Protein AF-A0A843SS17-F1 (afdb_monomer_lite)

Sequence (176 aa):
MAVGKIAGVTAGFIGALALGIAIGPSVQERLFYKERPAAAQPTVTLAEEAPAPTSTRTRVSPPRARPNEAVRKSSASSVSIPLSEPRLHDKLKPVLNRGARMEIAADGFRSAEEFATVAHAARNTNLPFMVLKHRVLSEGRTLANAIQEAKPDVDPKAEVVRARAAAKADLAAVGG

Radius of gyration: 32.46 Å; chains: 1; bounding box: 54×88×90 Å

Foldseek 3Di:
DDDDDDDDDDDDDDDDDDDDDDDDDDDDDPPDPDDDDDDDDDDDDDDDDDDDDDDPPPPPDDDPDDPPPPPVPDPPPPPQDDLPQVLLCVVLVVQQDPPDDSCVQCPQDPGLLRSQLLSQLCRVLVHHSVQLVCCCRVVVDDSLVSSCVVPVPDRSVVSSVVSSVVSVVSVVVRRD

Secondary structure (DSSP, 8-state):
--------------------------------S---------------------------PPP-----SS------------TT-HHHHHHHTTTS-TT--HHHHHTT-SSHHHHHHHHHHHHHHT--HHHHHIIIIIS---HHHHHHHH-TTS-HHHHHHHHHHHHHHHHHHHH-

pLDDT: mean 72.05, std 21.97, range [36.44, 97.81]

Structure (mmCIF, N/CA/C/O backbone):
data_AF-A0A843SS17-F1
#
_entry.id   AF-A0A843SS17-F1
#
loop_
_atom_site.group_PDB
_atom_site.id
_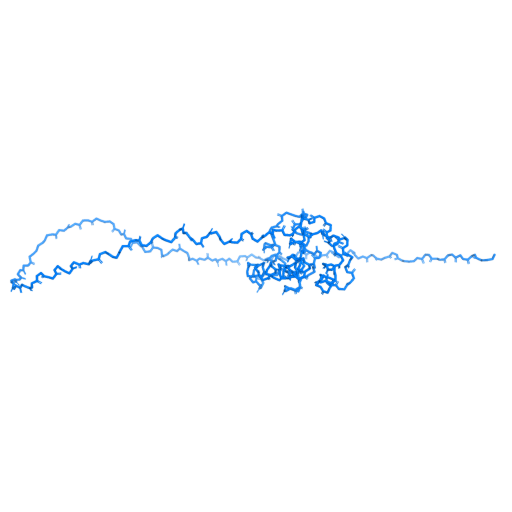atom_site.type_symbol
_atom_site.label_atom_id
_atom_site.label_alt_id
_atom_site.label_comp_id
_atom_site.label_asym_id
_atom_site.label_entity_id
_atom_site.label_seq_id
_atom_site.pdbx_PDB_ins_code
_atom_site.Cartn_x
_atom_site.Cartn_y
_atom_site.Cartn_z
_atom_site.occupancy
_atom_site.B_iso_or_equiv
_atom_site.auth_seq_id
_atom_site.auth_comp_id
_atom_site.auth_asym_id
_atom_site.auth_atom_id
_atom_site.pdbx_PDB_model_num
ATOM 1 N N . MET A 1 1 ? -19.125 -42.327 -31.674 1.00 36.44 1 MET A N 1
ATOM 2 C CA . MET A 1 1 ? -19.068 -43.024 -30.366 1.00 36.44 1 MET A CA 1
ATOM 3 C C . MET A 1 1 ? -18.360 -42.070 -29.411 1.00 36.44 1 MET A C 1
ATOM 5 O O . MET A 1 1 ? -17.335 -41.567 -29.831 1.00 36.44 1 MET A O 1
ATOM 9 N N . ALA A 1 2 ? -18.806 -41.652 -28.228 1.00 42.09 2 ALA A N 1
ATOM 10 C CA . ALA A 1 2 ? -19.923 -41.931 -27.320 1.00 42.09 2 ALA A CA 1
ATOM 11 C C . ALA A 1 2 ? -20.224 -40.586 -26.579 1.00 42.09 2 ALA A C 1
ATOM 13 O O . ALA A 1 2 ? -19.325 -39.759 -26.471 1.00 42.09 2 ALA A O 1
ATOM 14 N N . VAL A 1 3 ? -21.474 -40.179 -26.305 1.00 46.72 3 VAL A N 1
ATOM 15 C CA . VAL A 1 3 ? -22.219 -40.354 -25.023 1.00 46.72 3 VAL A CA 1
ATOM 16 C C . VAL A 1 3 ? -21.325 -40.128 -23.785 1.00 46.72 3 VAL A C 1
ATOM 18 O O . VAL A 1 3 ? -20.317 -40.802 -23.667 1.00 46.72 3 VAL A O 1
ATOM 21 N N . GLY A 1 4 ? -21.597 -39.277 -22.790 1.00 45.12 4 GLY A N 1
ATOM 22 C CA . GLY A 1 4 ? -22.750 -38.454 -22.418 1.00 45.12 4 GLY A CA 1
ATOM 23 C C . GLY A 1 4 ? -22.797 -38.270 -20.880 1.00 45.12 4 GLY A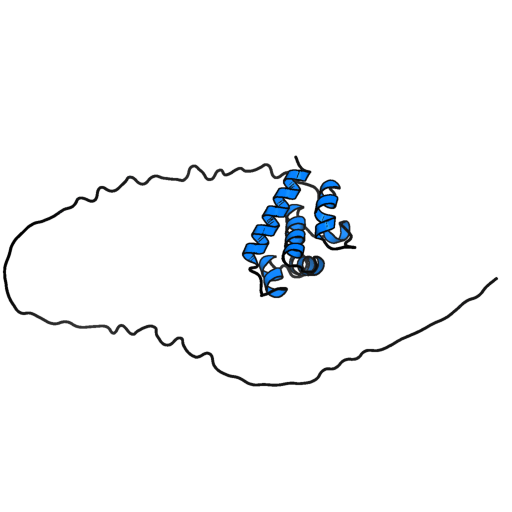 C 1
ATOM 24 O O . GLY A 1 4 ? -22.309 -39.145 -20.176 1.00 45.12 4 GLY A O 1
ATOM 25 N N . LYS A 1 5 ? -23.476 -37.198 -20.408 1.00 50.81 5 LYS A N 1
ATOM 26 C CA . LYS A 1 5 ? -24.109 -36.991 -19.066 1.00 50.81 5 LYS A CA 1
ATOM 27 C C . LYS A 1 5 ? -23.119 -36.920 -17.858 1.00 50.81 5 LYS A C 1
ATOM 29 O O . LYS A 1 5 ? -21.994 -37.359 -17.989 1.00 50.81 5 LYS A O 1
ATOM 34 N N . ILE A 1 6 ? -23.358 -36.362 -16.659 1.00 50.28 6 ILE A N 1
ATOM 35 C CA . ILE A 1 6 ? -24.504 -36.209 -15.729 1.00 50.28 6 ILE A CA 1
ATOM 36 C C . ILE A 1 6 ? -24.105 -35.063 -14.745 1.00 50.28 6 ILE A C 1
ATOM 38 O O . ILE A 1 6 ? -22.951 -35.000 -14.341 1.00 50.28 6 ILE A O 1
ATOM 42 N N . ALA A 1 7 ? -24.900 -34.002 -14.561 1.00 47.19 7 ALA A N 1
ATOM 43 C CA . ALA A 1 7 ? -25.718 -33.667 -13.373 1.00 47.19 7 ALA A CA 1
ATOM 44 C C . ALA A 1 7 ? -25.138 -33.927 -11.953 1.00 47.19 7 ALA A C 1
ATOM 46 O O . ALA A 1 7 ? -24.639 -35.004 -11.654 1.00 47.19 7 ALA A O 1
ATOM 47 N N . GLY A 1 8 ? -25.354 -32.957 -11.051 1.00 45.81 8 GLY A N 1
ATOM 48 C CA . GLY A 1 8 ? -25.224 -33.078 -9.587 1.00 45.81 8 GLY A CA 1
ATOM 49 C C . GLY A 1 8 ? -24.328 -31.982 -8.989 1.00 45.81 8 GLY A C 1
ATOM 50 O O . GLY A 1 8 ? -23.258 -31.732 -9.517 1.00 45.81 8 GLY A O 1
ATOM 51 N N . VAL A 1 9 ? -24.649 -31.250 -7.921 1.00 50.66 9 VAL A N 1
ATOM 52 C CA . VAL A 1 9 ? -25.738 -31.296 -6.938 1.00 50.66 9 VAL A CA 1
ATOM 53 C C . VAL A 1 9 ? -25.897 -29.878 -6.368 1.00 50.66 9 VAL A C 1
ATOM 55 O O . VAL A 1 9 ? -24.918 -29.222 -6.019 1.00 50.66 9 VAL A O 1
ATOM 58 N N . THR A 1 10 ? -27.139 -29.419 -6.259 1.00 52.59 10 THR A N 1
ATOM 59 C CA . THR A 1 10 ? -27.579 -28.292 -5.432 1.00 52.59 10 THR A CA 1
ATOM 60 C C . THR A 1 10 ? -27.570 -28.679 -3.950 1.00 52.59 10 THR A C 1
ATOM 62 O O . THR A 1 10 ? -28.266 -29.60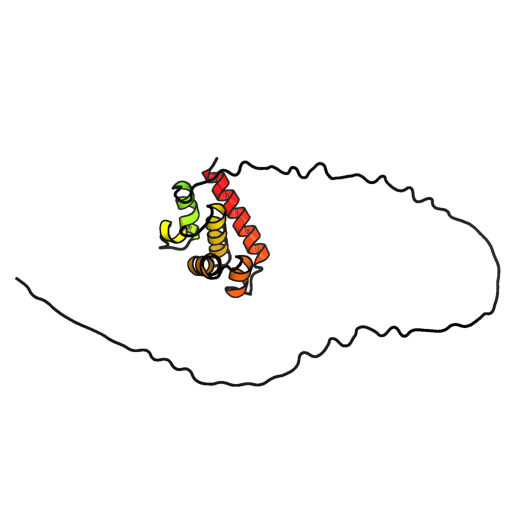6 -3.552 1.00 52.59 10 THR A O 1
ATOM 65 N N . ALA A 1 11 ? -26.841 -27.933 -3.123 1.00 52.38 11 ALA A N 1
ATOM 66 C CA . ALA A 1 11 ? -27.058 -27.792 -1.678 1.00 52.38 11 ALA A CA 1
ATOM 67 C C . ALA A 1 11 ? -26.397 -26.454 -1.286 1.00 52.38 11 ALA A C 1
ATOM 69 O O . ALA A 1 11 ? -25.208 -26.276 -1.505 1.00 52.38 11 ALA A O 1
ATOM 70 N N . GLY A 1 12 ? -27.091 -25.400 -0.862 1.00 49.09 12 GLY A N 1
ATOM 71 C CA . GLY A 1 12 ? -28.177 -25.387 0.106 1.00 49.09 12 GLY A CA 1
ATOM 72 C C . GLY A 1 12 ? -27.580 -25.131 1.488 1.00 49.09 12 GLY A C 1
ATOM 73 O O . GLY A 1 12 ? -27.427 -26.071 2.254 1.00 49.09 12 GLY A O 1
ATOM 74 N N . PHE A 1 13 ? -27.224 -23.881 1.798 1.00 48.44 13 PHE A N 1
ATOM 75 C CA . PHE A 1 13 ? -26.955 -23.457 3.175 1.00 48.44 13 PHE A CA 1
ATOM 76 C C . PHE A 1 13 ? -27.583 -22.083 3.421 1.00 48.44 13 PHE A C 1
ATOM 78 O O . PHE A 1 13 ? -26.980 -21.032 3.223 1.00 48.44 13 PHE A O 1
ATOM 85 N N . ILE A 1 14 ? -28.855 -22.127 3.817 1.00 50.25 14 ILE A N 1
ATOM 86 C CA . ILE A 1 14 ? -29.549 -21.034 4.493 1.00 50.25 14 ILE A CA 1
ATOM 87 C C . ILE A 1 14 ? -29.130 -21.134 5.960 1.00 50.25 14 ILE A C 1
ATOM 89 O O . ILE A 1 14 ? -29.538 -22.055 6.660 1.00 50.25 14 ILE A O 1
ATOM 93 N N . GLY A 1 15 ? -28.278 -20.215 6.405 1.00 42.22 15 GLY A N 1
ATOM 94 C CA . GLY A 1 15 ? -27.873 -20.083 7.801 1.00 42.22 15 GLY A CA 1
ATOM 95 C C . GLY A 1 15 ? -28.405 -18.779 8.375 1.00 42.22 15 GLY A C 1
ATOM 96 O O . GLY A 1 15 ? -27.708 -17.770 8.356 1.00 42.22 15 GLY A O 1
ATOM 97 N N . ALA A 1 16 ? -29.645 -18.799 8.860 1.00 52.72 16 ALA A N 1
ATOM 98 C CA . ALA A 1 16 ? -30.183 -17.755 9.719 1.00 52.72 16 ALA A CA 1
ATOM 99 C C . ALA A 1 16 ? -29.674 -17.989 11.149 1.00 52.72 16 ALA A C 1
ATOM 101 O O . ALA A 1 16 ? -29.982 -19.015 11.751 1.00 52.72 16 ALA A O 1
ATOM 102 N N . LEU A 1 17 ? -28.916 -17.038 11.698 1.00 49.22 17 LEU A N 1
ATOM 103 C CA . LEU A 1 17 ? -28.674 -16.944 13.136 1.00 49.22 17 LEU A CA 1
ATOM 104 C C . LEU A 1 17 ? -29.390 -15.702 13.655 1.00 49.22 17 LEU A C 1
ATOM 106 O O . LEU A 1 17 ? -29.039 -14.564 13.347 1.00 49.22 17 LEU A O 1
ATOM 110 N N . ALA A 1 18 ? -30.459 -15.987 14.387 1.00 46.47 18 ALA A N 1
ATOM 111 C CA . ALA A 1 18 ? -31.306 -15.049 15.085 1.00 46.47 18 ALA A CA 1
ATOM 112 C C . ALA A 1 18 ? -30.680 -14.611 16.422 1.00 46.47 18 ALA A C 1
ATOM 114 O O . ALA A 1 18 ? -29.992 -15.387 17.074 1.00 46.47 18 ALA A O 1
ATOM 115 N N . LEU A 1 19 ? -31.016 -13.372 16.798 1.00 52.69 19 LEU A N 1
ATOM 116 C CA . LEU A 1 19 ? -31.215 -12.818 18.146 1.00 52.69 19 LEU A CA 1
ATOM 117 C C . LEU A 1 19 ? -30.208 -13.122 19.275 1.00 52.69 19 LEU A C 1
ATOM 119 O O . LEU A 1 19 ? -30.121 -14.228 19.795 1.00 52.69 19 LEU A O 1
ATOM 123 N N . GLY A 1 20 ? -29.645 -12.040 19.820 1.00 44.38 20 GLY A N 1
ATOM 124 C CA . GLY A 1 20 ? -29.112 -11.984 21.183 1.00 44.38 20 GLY A CA 1
ATOM 125 C C . GLY A 1 20 ? -28.872 -10.540 21.627 1.00 44.38 20 GLY A C 1
ATOM 126 O O . GLY A 1 20 ? -27.869 -9.939 21.266 1.00 44.38 20 GLY A O 1
ATOM 127 N N . ILE A 1 21 ? -29.828 -9.977 22.368 1.00 59.56 21 ILE A N 1
ATOM 128 C CA . ILE A 1 21 ? -29.839 -8.626 22.954 1.00 59.56 21 ILE A CA 1
ATOM 129 C C . ILE A 1 21 ? -29.027 -8.645 24.260 1.00 59.56 21 ILE A C 1
ATOM 131 O O . ILE A 1 21 ? -29.208 -9.572 25.045 1.00 59.56 21 ILE A O 1
ATOM 135 N N . ALA A 1 22 ? -28.231 -7.610 24.556 1.00 48.50 22 ALA A N 1
ATOM 136 C CA . ALA A 1 22 ? -27.896 -7.247 25.939 1.00 48.50 22 ALA A CA 1
ATOM 137 C C . ALA A 1 22 ? -27.528 -5.757 26.068 1.00 48.50 22 ALA A C 1
ATOM 139 O O . ALA A 1 22 ? -26.846 -5.175 25.230 1.00 48.50 22 ALA A O 1
ATOM 140 N N . ILE A 1 23 ? -28.041 -5.159 27.135 1.00 46.47 23 ILE A N 1
ATOM 141 C CA . ILE A 1 23 ? -28.179 -3.736 27.439 1.00 46.47 23 ILE A CA 1
ATOM 142 C C . ILE A 1 23 ? -27.097 -3.304 28.454 1.00 46.47 23 ILE A C 1
ATOM 144 O O . ILE A 1 23 ? -27.045 -3.902 29.520 1.00 46.47 23 ILE A O 1
ATOM 148 N N . GLY A 1 24 ? -26.332 -2.237 28.144 1.00 40.28 24 GLY A N 1
ATOM 149 C CA . GLY A 1 24 ? -25.709 -1.219 29.044 1.00 40.28 24 GLY A CA 1
ATOM 150 C C . GLY A 1 24 ? -24.772 -1.642 30.205 1.00 40.28 24 GLY A C 1
ATOM 151 O O . GLY A 1 24 ? -24.523 -2.827 30.387 1.00 40.28 24 GLY A O 1
ATOM 152 N N . PRO A 1 25 ? -24.294 -0.707 31.072 1.00 50.03 25 PRO A N 1
ATOM 153 C CA . PRO A 1 25 ? -24.071 0.746 30.934 1.00 50.03 25 PRO A CA 1
ATOM 154 C C . PRO A 1 25 ? -22.625 1.194 31.345 1.00 50.03 25 PRO A C 1
ATOM 156 O O . PRO A 1 25 ? -21.775 0.381 31.687 1.00 50.03 25 PRO A O 1
ATOM 159 N N . SER A 1 26 ? -22.383 2.516 31.389 1.00 49.09 26 SER A N 1
ATOM 160 C CA . SER A 1 26 ? -21.330 3.256 32.139 1.00 49.09 26 SER A CA 1
ATOM 161 C C . SER A 1 26 ? -19.882 3.363 31.603 1.00 49.09 26 SER A C 1
ATOM 163 O O . SER A 1 26 ? -19.028 2.527 31.864 1.00 49.09 26 SER A O 1
ATOM 165 N N . VAL A 1 27 ? -19.561 4.527 31.014 1.00 43.34 27 VAL A N 1
ATOM 166 C CA . VAL A 1 27 ? -18.279 5.219 31.262 1.00 43.34 27 VAL A CA 1
ATOM 167 C C . VAL A 1 27 ? -18.610 6.614 31.781 1.00 43.34 27 VAL A C 1
ATOM 169 O O . VAL A 1 27 ? -18.944 7.535 31.037 1.00 43.34 27 VAL A O 1
ATOM 172 N N . GLN A 1 28 ? -18.587 6.705 33.104 1.00 44.22 28 GLN A N 1
ATOM 173 C CA . GLN A 1 28 ? -18.586 7.922 33.898 1.00 44.22 28 GLN A CA 1
ATOM 174 C C . GLN A 1 28 ? -17.120 8.357 34.097 1.00 44.22 28 GLN A C 1
ATOM 176 O O . GLN A 1 28 ? -16.224 7.526 34.013 1.00 44.22 28 GLN A O 1
ATOM 181 N N . GLU A 1 29 ? -16.913 9.651 34.362 1.00 43.72 29 GLU A N 1
ATOM 182 C CA . GLU A 1 29 ? -15.640 10.354 34.639 1.00 43.72 29 GLU A CA 1
ATOM 183 C C . GLU A 1 29 ? -15.006 11.169 33.498 1.00 43.72 29 GLU A C 1
ATOM 185 O O . GLU A 1 29 ? -13.907 10.916 33.014 1.00 43.72 29 GLU A O 1
ATOM 190 N N . ARG A 1 30 ? -15.651 12.299 33.184 1.00 48.91 30 ARG A N 1
ATOM 191 C CA . ARG A 1 30 ? -14.932 13.573 32.993 1.00 48.91 30 ARG A CA 1
ATOM 192 C C . ARG A 1 30 ? -15.639 14.691 33.756 1.00 48.91 30 ARG A C 1
ATOM 194 O O . ARG A 1 30 ? -16.176 15.619 33.166 1.00 48.91 30 ARG A O 1
ATOM 201 N N . LEU A 1 31 ? -15.636 14.585 35.081 1.00 47.09 31 LEU A N 1
ATOM 202 C CA . LEU A 1 31 ? -16.005 15.672 35.991 1.00 47.09 31 LEU A CA 1
ATOM 203 C C . LEU A 1 31 ? -14.893 15.896 37.017 1.00 47.09 31 LEU A C 1
ATOM 205 O O . LEU A 1 31 ? -15.135 15.803 38.203 1.00 47.09 31 LEU A O 1
ATOM 209 N N . PHE A 1 32 ? -13.674 16.193 36.559 1.00 46.44 32 PHE A N 1
ATOM 210 C CA . PHE A 1 32 ? -12.635 16.802 37.402 1.00 46.44 32 PHE A CA 1
ATOM 211 C C . PHE A 1 32 ? -11.713 17.696 36.559 1.00 46.44 32 PHE A C 1
ATOM 213 O O . PHE A 1 32 ? -10.500 17.515 36.519 1.00 46.44 32 PHE A O 1
ATOM 220 N N . TYR A 1 33 ? -12.282 18.702 35.888 1.00 42.12 33 TYR A N 1
ATOM 221 C CA . TYR A 1 33 ? -11.544 19.954 35.714 1.00 42.12 33 TYR A CA 1
ATOM 222 C C . TYR A 1 33 ? -11.885 20.839 36.906 1.00 42.12 33 TYR A C 1
ATOM 224 O O . TYR A 1 33 ? -12.915 21.500 36.959 1.00 42.12 33 TYR A O 1
ATOM 232 N N . LYS A 1 34 ? -10.997 20.719 37.889 1.00 42.75 34 LYS A N 1
ATOM 233 C CA . LYS A 1 34 ? -10.792 21.557 39.062 1.00 42.75 34 LYS A CA 1
ATOM 234 C C . LYS A 1 34 ? -11.331 22.979 38.875 1.00 42.75 34 LYS A C 1
ATOM 236 O O . LYS A 1 34 ? -10.826 23.743 38.051 1.00 42.75 34 LYS A O 1
ATOM 241 N N . GLU A 1 35 ? -12.335 23.300 39.683 1.00 40.41 35 GLU A N 1
ATOM 242 C CA . GLU A 1 35 ? -12.819 24.649 39.943 1.00 40.41 35 GLU A CA 1
ATOM 243 C C . GLU A 1 35 ? -11.652 25.601 40.233 1.00 40.41 35 GLU A C 1
ATOM 245 O O . GLU A 1 35 ? -10.752 25.309 41.026 1.00 40.41 35 GLU A O 1
ATOM 250 N N . ARG A 1 36 ? -11.699 26.782 39.620 1.00 42.59 36 ARG A N 1
ATOM 251 C CA . ARG A 1 36 ? -10.991 27.965 40.102 1.00 42.59 36 ARG A CA 1
ATOM 252 C C . ARG A 1 36 ? -12.038 29.072 40.236 1.00 42.59 36 ARG A C 1
ATOM 254 O O . ARG A 1 36 ? -12.390 29.664 39.216 1.00 42.59 36 ARG A O 1
ATOM 261 N N . PRO A 1 37 ? -12.590 29.318 41.436 1.00 44.72 37 PRO A N 1
ATOM 262 C CA . PRO A 1 37 ? -13.518 30.415 41.627 1.00 44.72 37 PRO A CA 1
ATOM 263 C C . PRO A 1 37 ? -12.770 31.749 41.635 1.00 44.72 37 PRO A C 1
ATOM 265 O O . PRO A 1 37 ? -11.597 31.854 42.001 1.00 44.72 37 PRO A O 1
ATOM 268 N N . ALA A 1 38 ? -13.489 32.753 41.157 1.00 45.41 38 ALA A N 1
ATOM 269 C CA . ALA A 1 38 ? -13.088 34.136 41.047 1.00 45.41 38 ALA A CA 1
ATOM 270 C C . ALA A 1 38 ? -13.217 34.902 42.380 1.00 45.41 38 ALA A C 1
ATOM 272 O O . ALA A 1 38 ? -14.030 34.551 43.228 1.00 45.41 38 ALA A O 1
ATOM 273 N N . ALA A 1 39 ? -12.499 36.032 42.423 1.00 44.03 39 ALA A N 1
ATOM 274 C CA . ALA A 1 39 ? -12.783 37.277 43.151 1.00 44.03 39 ALA A CA 1
ATOM 275 C C . ALA A 1 39 ? -12.310 37.483 44.617 1.00 44.03 39 ALA A C 1
ATOM 277 O O . ALA A 1 39 ? -12.562 36.684 45.508 1.00 44.03 39 ALA A O 1
ATOM 278 N N . ALA A 1 40 ? -11.756 38.698 44.799 1.00 43.22 40 ALA A N 1
ATOM 279 C CA . ALA A 1 40 ? -11.714 39.582 45.979 1.00 43.22 40 ALA A CA 1
ATOM 280 C C . ALA A 1 40 ? -10.539 39.511 46.998 1.00 43.22 40 ALA A C 1
ATOM 282 O O . ALA A 1 40 ? -10.225 38.480 47.575 1.00 43.22 40 ALA A O 1
ATOM 283 N N . GLN A 1 41 ? -9.922 40.690 47.198 1.00 50.12 41 GLN A N 1
ATOM 284 C CA . GLN A 1 41 ? -8.885 41.116 48.173 1.00 50.12 41 GLN A CA 1
ATOM 285 C C . GLN A 1 41 ? -9.521 41.378 49.570 1.00 50.12 41 GLN A C 1
ATOM 287 O O . GLN A 1 41 ? -10.748 41.521 49.575 1.00 50.12 41 GLN A O 1
ATOM 292 N N . PRO A 1 42 ? -8.798 41.491 50.729 1.00 46.34 42 PRO A N 1
ATOM 293 C CA . PRO A 1 42 ? -8.033 42.710 51.127 1.00 46.34 42 PRO A CA 1
ATOM 294 C C . PRO A 1 42 ? -6.817 42.557 52.128 1.00 46.34 42 PRO A C 1
ATOM 296 O O . PRO A 1 42 ? -6.785 41.668 52.966 1.00 46.34 42 PRO A O 1
ATOM 299 N N . THR A 1 43 ? -5.837 43.483 52.040 1.00 38.00 43 THR A N 1
ATOM 300 C CA . THR A 1 43 ? -5.291 44.400 53.102 1.00 38.00 43 THR A CA 1
ATOM 301 C C . THR A 1 43 ? -4.510 43.894 54.372 1.00 38.00 43 THR A C 1
ATOM 303 O O . THR A 1 43 ? -5.115 43.544 55.374 1.00 38.00 43 THR A O 1
ATOM 306 N N . VAL A 1 44 ? -3.157 44.051 54.314 1.00 50.41 44 VAL A N 1
ATOM 307 C CA . VAL A 1 44 ? -2.065 44.507 55.271 1.00 50.41 44 VAL A CA 1
ATOM 308 C C . VAL A 1 44 ? -1.670 43.856 56.628 1.00 50.41 44 VAL A C 1
ATOM 310 O O . VAL A 1 44 ? -2.524 43.503 57.433 1.00 50.41 44 VAL A O 1
ATOM 313 N N . THR A 1 45 ? -0.346 44.006 56.931 1.00 42.09 45 THR A N 1
ATOM 314 C CA . THR A 1 45 ? 0.361 44.252 58.247 1.00 42.09 45 THR A CA 1
ATOM 315 C C . THR A 1 45 ? 1.251 43.062 58.706 1.00 42.09 45 THR A C 1
ATOM 317 O O . THR A 1 45 ? 0.725 41.962 58.776 1.00 42.09 45 THR A O 1
ATOM 320 N N . LEU A 1 46 ? 2.564 43.111 59.043 1.00 44.22 46 LEU A N 1
ATOM 321 C CA . LEU A 1 46 ? 3.600 44.149 59.292 1.00 44.22 46 LEU A CA 1
ATOM 322 C C . LEU A 1 46 ? 5.020 43.507 59.395 1.00 44.22 46 LEU A C 1
ATOM 324 O O . LEU A 1 46 ? 5.105 42.363 59.830 1.00 44.22 46 LEU A O 1
ATOM 328 N N . ALA A 1 47 ? 6.068 44.319 59.150 1.00 51.56 47 ALA A N 1
ATOM 329 C CA . ALA A 1 47 ? 7.484 44.221 59.605 1.00 51.56 47 ALA A CA 1
ATOM 330 C C . ALA A 1 47 ? 8.379 43.109 58.986 1.00 51.56 47 ALA A C 1
ATOM 332 O O . ALA A 1 47 ? 7.909 42.007 58.751 1.00 51.56 47 ALA A O 1
ATOM 333 N N . GLU A 1 48 ? 9.679 43.254 58.686 1.00 49.00 48 GLU A N 1
ATOM 334 C CA . GLU A 1 48 ? 10.742 44.227 59.021 1.00 49.00 48 GLU A CA 1
ATOM 335 C C . GLU A 1 48 ? 11.967 43.855 58.125 1.00 49.00 48 GLU A C 1
ATOM 337 O O . GLU A 1 48 ? 12.289 42.677 58.016 1.00 49.00 48 GLU A O 1
ATOM 342 N N . GLU A 1 49 ? 12.458 44.732 57.237 1.00 43.81 49 GLU A N 1
ATOM 343 C CA . GLU A 1 49 ? 13.793 45.388 57.283 1.00 43.81 49 GLU A CA 1
ATOM 344 C C . GLU A 1 49 ? 14.939 44.682 56.487 1.00 43.81 49 GLU A C 1
ATOM 346 O O . GLU A 1 49 ? 14.964 43.472 56.314 1.00 43.81 49 GLU A O 1
ATOM 351 N N . ALA A 1 50 ? 15.811 45.489 55.862 1.00 50.66 50 ALA A N 1
ATOM 352 C CA . ALA A 1 50 ? 16.695 45.236 54.694 1.00 50.66 50 ALA A CA 1
ATOM 353 C C . ALA A 1 50 ? 18.066 44.557 55.040 1.00 50.66 50 ALA A C 1
ATOM 355 O O . ALA A 1 50 ? 18.240 44.242 56.213 1.00 50.66 50 ALA A O 1
ATOM 356 N N . PRO A 1 51 ? 19.098 44.377 54.146 1.00 56.78 51 PRO A N 1
ATOM 357 C CA . PRO A 1 51 ? 19.269 44.746 52.719 1.00 56.78 51 PRO A CA 1
ATOM 358 C C . PRO A 1 51 ? 19.980 43.711 51.771 1.00 56.78 51 PRO A C 1
ATOM 360 O O . PRO A 1 51 ? 20.572 42.731 52.203 1.00 56.78 51 PRO A O 1
ATOM 363 N N . ALA A 1 52 ? 20.027 44.055 50.465 1.00 52.03 52 ALA A N 1
ATOM 364 C CA . ALA A 1 52 ? 21.035 43.695 49.430 1.00 52.03 52 ALA A CA 1
ATOM 365 C C . ALA A 1 52 ? 21.035 42.289 48.757 1.00 52.03 52 ALA A C 1
ATOM 367 O O . ALA A 1 52 ? 20.610 41.307 49.352 1.00 52.03 52 ALA A O 1
ATOM 368 N N . PRO A 1 53 ? 21.638 42.120 47.553 1.00 51.31 53 PRO A N 1
ATOM 369 C CA . PRO A 1 53 ? 21.785 43.029 46.415 1.00 51.31 53 PRO A CA 1
ATOM 370 C C . PRO A 1 53 ? 21.179 42.470 45.108 1.00 51.31 53 PRO A C 1
ATOM 372 O O . PRO A 1 53 ? 21.091 41.270 44.849 1.00 51.31 53 PRO A O 1
ATOM 375 N N . THR A 1 54 ? 20.845 43.404 44.228 1.00 46.59 54 THR A N 1
ATOM 376 C CA . THR A 1 54 ? 20.521 43.238 42.814 1.00 46.59 54 THR A CA 1
ATOM 377 C C . THR A 1 54 ? 21.515 42.318 42.093 1.00 46.59 54 THR A C 1
ATOM 379 O O . THR A 1 54 ? 22.658 42.695 41.852 1.00 46.59 54 THR A O 1
ATOM 382 N N . SER A 1 55 ? 21.074 41.133 41.668 1.00 50.28 55 SER A N 1
ATOM 383 C CA . SER A 1 55 ? 21.726 40.392 40.583 1.00 50.28 55 SER A CA 1
ATOM 384 C C . SER A 1 55 ? 20.886 40.525 39.324 1.00 50.28 55 SER A C 1
ATOM 386 O O . SER A 1 55 ? 20.116 39.640 38.953 1.00 50.28 55 SER A O 1
ATOM 388 N N . THR A 1 56 ? 21.063 41.655 38.640 1.00 46.09 56 THR A N 1
ATOM 389 C CA . THR A 1 56 ? 20.716 41.798 37.226 1.00 46.09 56 THR A CA 1
ATOM 390 C C . THR A 1 56 ? 21.655 40.893 36.435 1.00 46.09 56 THR A C 1
ATOM 392 O O . THR A 1 56 ? 22.667 41.330 35.892 1.00 46.09 56 THR A O 1
ATOM 395 N N . ARG A 1 57 ? 21.358 39.591 36.386 1.00 48.66 57 ARG A N 1
ATOM 396 C CA . ARG A 1 57 ? 22.010 38.698 35.432 1.00 48.66 57 ARG A CA 1
ATOM 397 C C . ARG A 1 57 ? 21.368 38.954 34.079 1.00 48.66 57 ARG A C 1
ATOM 399 O O . ARG A 1 57 ? 20.379 38.324 33.715 1.00 48.66 57 ARG A O 1
ATOM 406 N N . THR A 1 58 ? 21.948 39.908 33.357 1.00 46.50 58 THR A N 1
ATOM 407 C CA . THR A 1 58 ? 21.782 40.115 31.920 1.00 46.50 58 THR A CA 1
ATOM 408 C C . THR A 1 58 ? 21.903 38.763 31.219 1.00 46.50 58 THR A C 1
ATOM 410 O O . THR A 1 58 ? 22.999 38.244 31.002 1.00 46.50 58 THR A O 1
ATOM 413 N N . ARG A 1 59 ? 20.760 38.140 30.912 1.00 49.00 59 ARG A N 1
ATOM 414 C CA . ARG A 1 59 ? 20.704 36.945 30.076 1.00 49.00 59 ARG A CA 1
ATOM 415 C C . ARG A 1 59 ? 20.911 37.417 28.647 1.00 49.00 59 ARG A C 1
ATOM 417 O O . ARG A 1 59 ? 19.979 37.864 27.991 1.00 49.00 59 ARG A O 1
ATOM 424 N N . VAL A 1 60 ? 22.163 37.347 28.213 1.00 48.75 60 VAL A N 1
ATOM 425 C CA . VAL A 1 60 ? 22.565 37.498 26.817 1.00 48.75 60 VAL A CA 1
ATOM 426 C C . VAL A 1 60 ? 21.697 36.565 25.972 1.00 48.75 60 VAL A C 1
ATOM 428 O O . VAL A 1 60 ? 21.743 35.343 26.120 1.00 48.75 60 VAL A O 1
ATOM 431 N N . SER A 1 61 ? 20.861 37.161 25.127 1.00 50.38 61 SER A N 1
ATOM 432 C CA . SER A 1 61 ? 20.100 36.483 24.085 1.00 50.38 61 SER A CA 1
ATOM 433 C C . SER A 1 61 ? 21.073 35.820 23.106 1.00 50.38 61 SER A C 1
ATOM 435 O O . SER A 1 61 ? 21.868 36.537 22.495 1.00 50.38 61 SER A O 1
ATOM 437 N N . PRO A 1 62 ? 21.045 34.492 22.899 1.00 62.31 62 PRO A N 1
ATOM 438 C CA . PRO A 1 62 ? 21.759 33.913 21.774 1.00 62.31 62 PRO A CA 1
ATOM 439 C C . PRO A 1 62 ? 21.057 34.320 20.464 1.00 62.31 62 PRO A C 1
ATOM 441 O O . PRO A 1 62 ? 19.821 34.327 20.401 1.00 62.31 62 PRO A O 1
ATOM 444 N N . PRO A 1 63 ? 21.817 34.679 19.414 1.00 52.38 63 PRO A N 1
ATOM 445 C CA . PRO A 1 63 ? 21.254 35.074 18.135 1.00 52.38 63 PRO A CA 1
ATOM 446 C C . PRO A 1 63 ? 20.451 33.922 17.528 1.00 52.38 63 PRO A C 1
ATOM 448 O O . PRO A 1 63 ? 20.881 32.770 17.488 1.00 52.38 63 PRO A O 1
ATOM 451 N N . ARG A 1 64 ? 19.260 34.278 17.045 1.00 53.78 64 ARG A N 1
ATOM 452 C CA . ARG A 1 64 ? 18.324 33.443 16.296 1.00 53.78 64 ARG A CA 1
ATOM 453 C C . ARG A 1 64 ? 19.008 32.903 15.039 1.00 53.78 64 ARG A C 1
ATOM 455 O O . ARG A 1 64 ? 18.941 33.519 13.977 1.00 53.78 64 ARG A O 1
ATOM 462 N N . ALA A 1 65 ? 19.655 31.749 15.168 1.00 51.94 65 ALA A N 1
ATOM 463 C CA . ALA A 1 65 ? 20.060 30.937 14.036 1.00 51.94 65 ALA A CA 1
ATOM 464 C C . ALA A 1 65 ? 18.795 30.604 13.239 1.00 51.94 65 ALA A C 1
ATOM 466 O O . ALA A 1 65 ? 17.851 30.020 13.770 1.00 51.94 65 ALA A O 1
ATOM 467 N N . ARG A 1 66 ? 18.743 31.052 11.985 1.00 58.41 66 ARG A N 1
ATOM 468 C CA . ARG A 1 66 ? 17.734 30.634 11.014 1.00 58.41 66 ARG A CA 1
ATOM 469 C C . ARG A 1 66 ? 18.194 29.288 10.452 1.00 58.41 66 ARG A C 1
ATOM 471 O O . ARG A 1 66 ? 19.219 29.275 9.780 1.00 58.41 66 ARG A O 1
ATOM 478 N N . PRO A 1 67 ? 17.465 28.180 10.627 1.00 48.59 67 PRO A N 1
ATOM 479 C CA . PRO A 1 67 ? 17.661 27.007 9.805 1.00 48.59 67 PRO A CA 1
ATOM 480 C C . PRO A 1 67 ? 16.492 26.963 8.826 1.00 48.59 67 PRO A C 1
ATOM 482 O O . PRO A 1 67 ? 15.509 26.269 9.056 1.00 48.59 67 PRO A O 1
ATOM 485 N N . ASN A 1 68 ? 16.552 27.758 7.758 1.00 53.44 68 ASN A N 1
ATOM 486 C CA . ASN A 1 68 ? 15.627 27.569 6.638 1.00 53.44 68 ASN A CA 1
ATOM 487 C C . ASN A 1 68 ? 16.361 27.490 5.300 1.00 53.44 68 ASN A C 1
ATOM 489 O O . ASN A 1 68 ? 15.901 28.006 4.289 1.00 53.44 68 ASN A O 1
ATOM 493 N N . GLU A 1 69 ? 17.516 26.827 5.318 1.00 51.06 69 GLU A N 1
ATOM 494 C CA . GLU A 1 69 ? 18.336 26.582 4.130 1.00 51.06 69 GLU A CA 1
ATOM 495 C C . GLU A 1 69 ? 18.875 25.144 4.110 1.00 51.06 69 GLU A C 1
ATOM 497 O O . GLU A 1 69 ? 20.006 24.877 3.733 1.00 51.06 69 GLU A O 1
ATOM 502 N N . ALA A 1 70 ? 18.063 24.185 4.569 1.00 50.91 70 ALA A N 1
ATOM 503 C CA . ALA A 1 70 ? 18.406 22.758 4.515 1.00 50.91 70 ALA A CA 1
ATOM 504 C C . ALA A 1 70 ? 17.190 21.839 4.292 1.00 50.91 70 ALA A C 1
ATOM 506 O O . ALA A 1 70 ? 17.219 20.656 4.629 1.00 50.91 70 ALA A O 1
ATOM 507 N N . VAL A 1 71 ? 16.111 22.356 3.696 1.00 51.03 71 VAL A N 1
ATOM 508 C CA . VAL A 1 71 ? 15.006 21.522 3.187 1.00 51.03 71 VAL A CA 1
ATOM 509 C C . VAL A 1 71 ? 14.787 21.790 1.700 1.00 51.03 71 VAL A C 1
ATOM 511 O O . VAL A 1 71 ? 13.677 21.934 1.214 1.00 51.03 71 VAL A O 1
ATOM 514 N N . ARG A 1 72 ? 15.879 21.798 0.935 1.00 50.78 72 ARG A N 1
ATOM 515 C CA . ARG A 1 72 ? 15.850 21.245 -0.423 1.00 50.78 72 ARG A CA 1
ATOM 516 C C . ARG A 1 72 ? 16.366 19.813 -0.333 1.00 50.78 72 ARG A C 1
ATOM 518 O O . ARG A 1 72 ? 17.375 19.459 -0.931 1.00 50.78 72 ARG A O 1
ATOM 525 N N . LYS A 1 73 ? 15.727 18.996 0.516 1.00 51.09 73 LYS A N 1
ATOM 526 C CA . LYS A 1 73 ? 15.973 17.554 0.526 1.00 51.09 73 LYS A CA 1
ATOM 527 C C . LYS A 1 73 ? 15.491 17.031 -0.814 1.00 51.09 73 LYS A C 1
ATOM 529 O O . LYS A 1 73 ? 14.294 16.874 -1.001 1.00 51.09 73 LYS A O 1
ATOM 534 N N . SER A 1 74 ? 16.458 16.842 -1.707 1.00 50.59 74 SER A N 1
ATOM 535 C CA . SER A 1 74 ? 16.460 15.861 -2.780 1.00 50.59 74 SER A CA 1
ATOM 536 C C . SER A 1 74 ? 15.079 15.651 -3.397 1.00 50.59 74 SER A C 1
ATOM 538 O O . SER A 1 74 ? 14.338 14.744 -3.018 1.00 50.59 74 SER A O 1
ATOM 540 N N . SER A 1 75 ? 14.759 16.467 -4.399 1.00 49.47 75 SER A N 1
ATOM 541 C CA . SER A 1 75 ? 13.916 16.000 -5.496 1.00 49.47 75 SER A CA 1
ATOM 542 C C . SER A 1 75 ? 14.687 14.871 -6.184 1.00 49.47 75 SER A C 1
ATOM 544 O O . SER A 1 75 ? 15.315 15.077 -7.219 1.00 49.47 75 SER A O 1
ATOM 546 N N . ALA A 1 76 ? 14.748 13.703 -5.539 1.00 55.34 76 ALA A N 1
ATOM 547 C CA . ALA A 1 76 ? 15.165 12.472 -6.171 1.00 55.34 76 ALA A CA 1
ATOM 548 C C . ALA A 1 76 ? 14.254 12.338 -7.383 1.00 55.34 76 ALA A C 1
ATOM 550 O O . ALA A 1 76 ? 13.031 12.306 -7.227 1.00 55.34 76 ALA A O 1
ATOM 551 N N . SER A 1 77 ? 14.862 12.392 -8.567 1.00 50.56 77 SER A N 1
ATOM 552 C CA . SER A 1 77 ? 14.191 12.220 -9.846 1.00 50.56 77 SER A CA 1
ATOM 553 C C . SER A 1 77 ? 13.217 11.061 -9.692 1.00 50.56 77 SER A C 1
ATOM 555 O O . SER A 1 77 ? 13.635 9.938 -9.407 1.00 50.56 77 SER A O 1
ATOM 557 N N . SER A 1 78 ? 11.918 11.350 -9.730 1.00 56.34 78 SER A N 1
ATOM 558 C CA . SER A 1 78 ? 10.892 10.329 -9.593 1.00 56.34 78 SER A CA 1
ATOM 559 C C . SER A 1 78 ? 10.950 9.492 -10.861 1.00 56.34 78 SER A C 1
ATOM 561 O O . SER A 1 78 ? 10.300 9.825 -11.853 1.00 56.34 78 SER A O 1
ATOM 563 N N . VAL A 1 79 ? 11.798 8.463 -10.862 1.00 66.31 79 VAL A N 1
ATOM 564 C CA . VAL A 1 79 ? 11.858 7.479 -11.939 1.00 66.31 79 VAL A CA 1
ATOM 565 C C . VAL A 1 79 ? 10.456 6.891 -12.033 1.00 66.31 79 VAL A C 1
ATOM 567 O O . VAL A 1 79 ? 9.978 6.234 -11.107 1.00 66.31 79 VAL A O 1
ATOM 570 N N . SER A 1 80 ? 9.751 7.224 -13.113 1.00 76.56 80 SER A N 1
ATOM 571 C CA . SER A 1 80 ? 8.403 6.729 -13.354 1.00 76.56 80 SER A CA 1
ATOM 572 C C . SER A 1 80 ? 8.531 5.303 -13.873 1.00 76.56 80 SER A C 1
ATOM 574 O O . SER A 1 80 ? 8.748 5.076 -15.060 1.00 76.56 80 SER A O 1
ATOM 576 N N . ILE A 1 81 ? 8.500 4.343 -12.950 1.00 84.81 81 ILE A N 1
ATOM 577 C CA . ILE A 1 81 ? 8.557 2.918 -13.277 1.00 84.81 81 ILE A CA 1
ATOM 578 C C . ILE A 1 81 ? 7.152 2.486 -13.711 1.00 84.81 81 ILE A C 1
ATOM 580 O O . ILE A 1 81 ? 6.202 2.667 -12.937 1.00 84.81 81 ILE A O 1
ATOM 584 N N . PRO A 1 82 ? 6.987 1.927 -14.924 1.00 86.06 82 PRO A N 1
ATOM 585 C CA . PRO A 1 82 ? 5.689 1.454 -15.377 1.00 86.06 82 PRO A CA 1
ATOM 586 C C . PRO A 1 82 ? 5.236 0.251 -14.541 1.00 86.06 82 PRO A C 1
ATOM 588 O O . PRO A 1 82 ? 6.033 -0.605 -14.164 1.00 86.06 82 PRO A O 1
ATOM 591 N N . LEU A 1 83 ? 3.928 0.141 -14.292 1.00 85.75 83 LEU A N 1
ATOM 592 C CA . LEU A 1 83 ? 3.349 -0.999 -13.564 1.00 85.75 83 LEU A CA 1
ATOM 593 C C . LEU A 1 83 ? 3.549 -2.339 -14.285 1.00 85.75 83 LEU A C 1
ATOM 595 O O . LEU A 1 83 ? 3.447 -3.383 -13.652 1.00 85.75 83 LEU A O 1
ATOM 599 N N . SER A 1 84 ? 3.833 -2.315 -15.587 1.00 83.75 84 SER A N 1
ATOM 600 C CA . SER A 1 84 ? 4.116 -3.494 -16.413 1.00 83.75 84 SER A CA 1
ATOM 601 C C . SER A 1 84 ? 5.589 -3.923 -16.395 1.00 83.75 84 SER A C 1
ATOM 603 O O . SER A 1 84 ? 5.934 -4.864 -17.102 1.00 83.75 84 SER A O 1
ATOM 605 N N . GLU A 1 85 ? 6.458 -3.248 -15.634 1.00 87.06 85 GLU A N 1
ATOM 606 C CA . GLU A 1 85 ? 7.890 -3.559 -15.579 1.00 87.06 85 GLU A CA 1
ATOM 607 C C . GLU A 1 85 ? 8.135 -4.983 -15.030 1.00 87.06 85 GLU A C 1
ATOM 609 O O . GLU A 1 85 ? 7.816 -5.250 -13.866 1.00 87.06 85 GLU A O 1
ATOM 614 N N . PRO A 1 86 ? 8.746 -5.906 -15.801 1.00 85.81 86 PRO A N 1
ATOM 615 C CA . PRO A 1 86 ? 8.936 -7.293 -15.365 1.00 85.81 86 PRO A CA 1
ATOM 616 C C . PRO A 1 86 ? 9.767 -7.418 -14.083 1.00 85.81 86 PRO A C 1
ATOM 618 O O . PRO A 1 86 ? 9.452 -8.214 -13.200 1.00 85.81 86 PRO A O 1
ATOM 621 N N . ARG A 1 87 ? 10.794 -6.574 -13.924 1.00 86.06 87 ARG A N 1
ATOM 622 C CA . ARG A 1 87 ? 11.640 -6.572 -12.719 1.00 86.06 87 ARG A CA 1
ATOM 623 C C . ARG A 1 87 ? 10.864 -6.173 -11.464 1.00 86.06 87 ARG A C 1
ATOM 625 O O . ARG A 1 87 ? 11.131 -6.691 -10.380 1.00 86.06 87 ARG A O 1
ATOM 632 N N . LEU A 1 88 ? 9.888 -5.275 -11.604 1.00 86.50 88 LEU A N 1
ATOM 633 C CA . LEU A 1 88 ? 8.980 -4.915 -10.516 1.00 86.50 88 LEU A CA 1
ATOM 634 C C . LEU A 1 88 ? 8.086 -6.103 -10.148 1.00 86.50 88 LEU A C 1
ATOM 636 O O . LEU A 1 88 ? 7.861 -6.373 -8.966 1.00 86.50 88 LEU A O 1
ATOM 640 N N . HIS A 1 89 ? 7.605 -6.838 -11.152 1.00 87.62 89 HIS A N 1
ATOM 641 C CA . HIS A 1 89 ? 6.766 -8.014 -10.936 1.00 87.62 89 HIS A CA 1
ATOM 642 C C . HIS A 1 89 ? 7.512 -9.083 -10.145 1.00 87.62 89 HIS A C 1
ATOM 644 O O . HIS A 1 89 ? 6.959 -9.608 -9.181 1.00 87.62 89 HIS A O 1
ATOM 650 N N . ASP A 1 90 ? 8.773 -9.349 -10.480 1.00 87.50 90 ASP A N 1
ATOM 651 C CA . ASP A 1 90 ? 9.600 -10.328 -9.768 1.00 87.50 90 ASP A CA 1
ATOM 652 C C . ASP A 1 90 ? 9.785 -9.980 -8.284 1.00 87.50 90 ASP A C 1
ATOM 654 O O . ASP A 1 90 ? 9.771 -10.869 -7.429 1.00 87.50 90 ASP A O 1
ATOM 658 N N . LYS A 1 91 ? 9.891 -8.686 -7.955 1.00 86.81 91 LYS A N 1
ATOM 659 C CA . LYS A 1 91 ? 9.994 -8.207 -6.567 1.00 86.81 91 LYS A CA 1
ATOM 660 C C . LYS A 1 91 ? 8.682 -8.325 -5.798 1.00 86.81 91 LYS A C 1
ATOM 662 O O . LYS A 1 91 ? 8.691 -8.717 -4.633 1.00 86.81 91 LYS A O 1
ATOM 667 N N . LEU A 1 92 ? 7.553 -8.019 -6.438 1.00 87.94 92 LEU A N 1
ATOM 668 C CA . LEU A 1 92 ? 6.248 -7.958 -5.769 1.00 87.94 92 LEU A CA 1
ATOM 669 C C . LEU A 1 92 ? 5.498 -9.293 -5.751 1.00 87.94 92 LEU A C 1
ATOM 671 O O . LEU A 1 92 ? 4.679 -9.532 -4.866 1.00 87.94 92 LEU A O 1
ATOM 675 N N . LYS A 1 93 ? 5.796 -10.214 -6.667 1.00 87.00 93 LYS A N 1
ATOM 676 C CA . LYS A 1 93 ? 5.176 -11.546 -6.726 1.00 87.00 93 LYS A CA 1
ATOM 677 C C . LYS A 1 93 ? 5.283 -12.348 -5.418 1.00 87.00 93 LYS A C 1
ATOM 679 O O . LYS A 1 93 ? 4.269 -12.922 -5.022 1.00 87.00 93 LYS A O 1
ATOM 684 N N . PRO A 1 94 ? 6.423 -12.382 -4.693 1.00 84.81 94 PRO A N 1
ATOM 685 C CA . PRO A 1 94 ? 6.478 -13.030 -3.379 1.00 84.81 94 PRO A CA 1
ATOM 686 C C . PRO A 1 94 ? 5.709 -12.272 -2.285 1.00 84.81 94 PRO A C 1
ATOM 688 O O . PRO A 1 94 ? 5.423 -12.848 -1.237 1.00 84.81 94 PRO A O 1
ATOM 691 N N . VAL A 1 95 ? 5.376 -10.997 -2.505 1.00 81.50 95 VAL A N 1
ATOM 692 C CA . VAL A 1 95 ? 4.708 -10.131 -1.524 1.00 81.50 95 VAL A CA 1
ATOM 693 C C . VAL A 1 95 ? 3.179 -10.280 -1.568 1.00 81.50 95 VAL A C 1
ATOM 695 O O . VAL A 1 95 ? 2.525 -10.181 -0.536 1.00 81.50 95 VAL A O 1
ATOM 698 N N . LEU A 1 96 ? 2.603 -10.577 -2.736 1.00 80.44 96 LEU A N 1
ATOM 699 C CA . LEU A 1 96 ? 1.152 -10.546 -2.994 1.00 80.44 96 LEU A CA 1
ATOM 700 C C . LEU A 1 96 ? 0.363 -11.815 -2.594 1.00 80.44 96 LEU A C 1
ATOM 702 O O . LEU A 1 96 ? -0.839 -11.879 -2.846 1.00 80.44 96 LEU A O 1
ATOM 706 N N . ASN A 1 97 ? 0.997 -12.789 -1.931 1.00 70.81 97 ASN A N 1
ATOM 707 C CA . ASN A 1 97 ? 0.501 -14.156 -1.671 1.00 70.81 97 ASN A CA 1
ATOM 708 C C . ASN A 1 97 ? 0.449 -15.061 -2.925 1.00 70.81 97 ASN A C 1
ATOM 710 O O . ASN A 1 97 ? 0.349 -14.601 -4.064 1.00 70.81 97 ASN A O 1
ATOM 714 N N . ARG A 1 98 ? 0.541 -16.391 -2.731 1.00 63.03 98 ARG A N 1
ATOM 715 C CA . ARG A 1 98 ? 0.583 -17.365 -3.843 1.00 63.03 98 ARG A CA 1
ATOM 716 C C . ARG A 1 98 ? -0.706 -17.315 -4.672 1.00 63.03 98 ARG A C 1
ATOM 718 O O . ARG A 1 98 ? -1.796 -17.423 -4.125 1.00 63.03 98 ARG A O 1
ATOM 725 N N . GLY A 1 99 ? -0.563 -17.231 -5.996 1.00 66.44 99 GLY A N 1
ATOM 726 C CA . GLY A 1 99 ? -1.675 -17.310 -6.953 1.00 66.44 99 GLY A CA 1
ATOM 727 C C . GLY A 1 99 ? -2.255 -15.965 -7.403 1.00 66.44 99 GLY A C 1
ATOM 728 O O . GLY A 1 99 ? -3.105 -15.955 -8.292 1.00 66.44 99 GLY A O 1
ATOM 729 N N . ALA A 1 100 ? -1.787 -14.837 -6.859 1.00 76.62 100 ALA A N 1
ATOM 730 C CA . ALA A 1 100 ? -2.170 -13.519 -7.357 1.00 76.62 100 ALA A CA 1
ATOM 731 C C . ALA A 1 100 ? -1.657 -13.304 -8.795 1.00 76.62 100 ALA A C 1
ATOM 733 O O . ALA A 1 100 ? -0.475 -13.511 -9.083 1.00 76.62 100 ALA A O 1
ATOM 734 N N . ARG A 1 101 ? -2.549 -12.880 -9.699 1.00 84.19 101 ARG A N 1
ATOM 735 C CA . ARG A 1 101 ? -2.179 -12.428 -11.049 1.00 84.19 101 ARG A CA 1
ATOM 736 C C . ARG A 1 101 ? -1.726 -10.980 -10.977 1.00 84.19 101 ARG A C 1
ATOM 738 O O . ARG A 1 101 ? -2.464 -10.148 -10.454 1.00 84.19 101 ARG A O 1
ATOM 745 N N . MET A 1 102 ? -0.533 -10.690 -11.482 1.00 86.19 102 MET A N 1
ATOM 746 C CA . MET A 1 102 ? 0.100 -9.384 -11.310 1.00 86.19 102 MET A CA 1
ATOM 747 C C . MET A 1 102 ? -0.673 -8.273 -12.022 1.00 86.19 102 MET A C 1
ATOM 749 O O . MET A 1 102 ? -0.837 -7.192 -11.474 1.00 86.19 102 MET A O 1
ATOM 753 N N . GLU A 1 103 ? -1.223 -8.569 -13.196 1.00 86.56 103 GLU A N 1
ATOM 754 C CA . GLU A 1 103 ? -2.019 -7.642 -14.000 1.00 86.56 103 GLU A CA 1
ATOM 755 C C . GLU A 1 103 ? -3.278 -7.222 -13.239 1.00 86.56 103 GLU A C 1
ATOM 757 O O . GLU A 1 103 ? -3.569 -6.039 -13.096 1.00 86.56 103 GLU A O 1
ATOM 762 N N . ILE A 1 104 ? -3.982 -8.199 -12.660 1.00 87.88 104 ILE A N 1
ATOM 763 C CA . ILE A 1 104 ? -5.170 -7.953 -11.838 1.00 87.88 104 ILE A CA 1
ATOM 764 C C . ILE A 1 104 ? -4.787 -7.273 -10.526 1.00 87.88 104 ILE A C 1
ATOM 766 O O . ILE A 1 104 ? -5.551 -6.465 -10.011 1.00 87.88 104 ILE A O 1
ATOM 770 N N . ALA A 1 105 ? -3.625 -7.583 -9.957 1.00 89.19 105 ALA A N 1
ATOM 771 C CA . ALA A 1 105 ? -3.174 -6.974 -8.716 1.00 89.19 105 ALA A CA 1
ATOM 772 C C . ALA A 1 105 ? -2.832 -5.488 -8.908 1.00 89.19 105 ALA A C 1
ATOM 774 O O . ALA A 1 105 ? -3.269 -4.676 -8.098 1.00 89.19 105 ALA A O 1
ATOM 775 N N . ALA A 1 106 ? -2.120 -5.142 -9.982 1.00 91.19 106 ALA A N 1
ATOM 776 C CA . ALA A 1 106 ? -1.691 -3.782 -10.305 1.00 91.19 106 ALA A CA 1
ATOM 777 C C . ALA A 1 106 ? -2.816 -2.898 -10.872 1.00 91.19 106 ALA A C 1
ATOM 779 O O . ALA A 1 106 ? -2.710 -1.673 -10.832 1.00 91.19 106 ALA A O 1
ATOM 780 N N . ASP A 1 107 ? -3.894 -3.499 -11.378 1.00 91.69 107 ASP A N 1
ATOM 781 C CA . ASP A 1 107 ? -5.012 -2.763 -11.964 1.00 91.69 107 ASP A CA 1
ATOM 782 C C . ASP A 1 107 ? -5.646 -1.754 -10.988 1.00 91.69 107 ASP A C 1
ATOM 784 O O . ASP A 1 107 ? -5.891 -2.065 -9.818 1.00 91.69 107 ASP A O 1
ATOM 788 N N . GLY A 1 108 ? -5.928 -0.550 -11.485 1.00 91.62 108 GLY A N 1
ATOM 789 C CA . GLY A 1 108 ? -6.519 0.556 -10.728 1.00 91.62 108 GLY A CA 1
ATOM 790 C C . GLY A 1 108 ? -5.549 1.369 -9.858 1.00 91.62 108 GLY A C 1
ATOM 791 O O . GLY A 1 108 ? -5.944 2.422 -9.358 1.00 91.62 108 GLY A O 1
ATOM 792 N N . PHE A 1 109 ? -4.291 0.945 -9.690 1.00 93.75 109 PHE A N 1
ATOM 793 C CA . PHE A 1 109 ? -3.278 1.751 -8.999 1.00 93.75 109 PHE A CA 1
ATOM 794 C C . PHE A 1 109 ? -2.730 2.861 -9.899 1.00 93.75 109 PHE A C 1
ATOM 796 O O . PHE A 1 109 ? -2.525 2.666 -11.095 1.00 93.75 109 PHE A O 1
ATOM 803 N N . ARG A 1 110 ? -2.441 4.035 -9.323 1.00 91.56 110 ARG A N 1
ATOM 804 C CA . ARG A 1 110 ? -1.955 5.194 -10.097 1.00 91.56 110 ARG A CA 1
ATOM 805 C C . ARG A 1 110 ? -0.461 5.132 -10.379 1.00 91.56 110 ARG A C 1
ATOM 807 O O . ARG A 1 110 ? 0.027 5.800 -11.285 1.00 91.56 110 ARG A O 1
ATOM 814 N N . SER A 1 111 ? 0.282 4.396 -9.557 1.00 92.38 111 SER A N 1
ATOM 815 C CA . SER A 1 111 ? 1.737 4.308 -9.649 1.00 92.38 111 SER A CA 1
ATOM 816 C C . SER A 1 111 ? 2.269 2.998 -9.080 1.00 92.38 111 SER A C 1
ATOM 818 O O . SER A 1 111 ? 1.639 2.369 -8.225 1.00 92.38 111 SER A O 1
ATOM 820 N N . ALA A 1 112 ? 3.480 2.636 -9.505 1.00 92.25 112 ALA A N 1
ATOM 821 C CA . ALA A 1 112 ? 4.220 1.511 -8.948 1.00 92.25 112 ALA A CA 1
ATOM 822 C C . ALA A 1 112 ? 4.500 1.666 -7.443 1.00 92.25 112 ALA A C 1
ATOM 824 O O . ALA A 1 112 ? 4.455 0.674 -6.721 1.00 92.25 112 ALA A O 1
ATOM 825 N N . GLU A 1 113 ? 4.718 2.895 -6.948 1.00 93.81 113 GLU A N 1
ATOM 826 C CA . GLU A 1 113 ? 4.906 3.157 -5.509 1.00 93.81 113 GLU A CA 1
ATOM 827 C C . GLU A 1 113 ? 3.638 2.835 -4.722 1.00 93.81 113 GLU A C 1
ATOM 829 O O . GLU A 1 113 ? 3.716 2.171 -3.690 1.00 93.81 113 GLU A O 1
ATOM 834 N N . GLU A 1 114 ? 2.474 3.264 -5.209 1.00 94.31 114 GLU A N 1
ATOM 835 C CA . GLU A 1 114 ? 1.193 2.997 -4.553 1.00 94.31 114 GLU A CA 1
ATOM 836 C C . GLU A 1 114 ? 0.907 1.492 -4.498 1.00 94.31 114 GLU A C 1
ATOM 838 O O . GLU A 1 114 ? 0.655 0.950 -3.422 1.00 94.31 114 GLU A O 1
ATOM 843 N N . PHE A 1 115 ? 1.048 0.806 -5.634 1.00 94.88 115 PHE A N 1
ATOM 844 C CA . PHE A 1 115 ? 0.869 -0.639 -5.728 1.00 94.88 115 PHE A CA 1
ATOM 845 C C . PHE A 1 115 ? 1.813 -1.408 -4.789 1.00 94.88 115 PHE A C 1
ATOM 847 O O . PHE A 1 115 ? 1.362 -2.208 -3.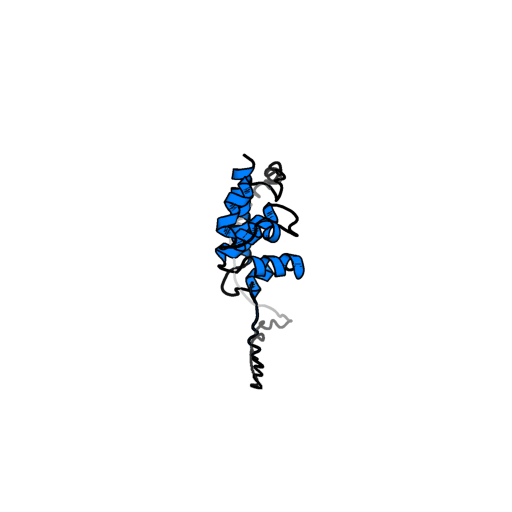964 1.00 94.88 115 PHE A O 1
ATOM 854 N N . ALA A 1 116 ? 3.118 -1.123 -4.859 1.00 94.81 116 ALA A N 1
ATOM 855 C CA . ALA A 1 116 ? 4.128 -1.760 -4.019 1.00 94.81 116 ALA A CA 1
ATOM 856 C C . ALA A 1 116 ? 3.904 -1.472 -2.526 1.00 94.81 116 ALA A C 1
ATOM 858 O O . ALA A 1 116 ? 4.098 -2.352 -1.689 1.00 94.81 116 ALA A O 1
ATOM 859 N N . THR A 1 117 ? 3.448 -0.264 -2.178 1.00 96.75 117 THR A N 1
ATOM 860 C CA . THR A 1 117 ? 3.144 0.101 -0.787 1.00 96.75 117 THR A CA 1
ATOM 861 C C . THR A 1 117 ? 1.982 -0.730 -0.246 1.00 96.75 117 THR A C 1
ATOM 863 O O . THR A 1 117 ? 2.078 -1.263 0.858 1.00 96.75 117 THR A O 1
ATOM 866 N N . VAL A 1 118 ? 0.897 -0.901 -1.010 1.00 95.94 118 VAL A N 1
ATOM 867 C CA . VAL A 1 118 ? -0.231 -1.746 -0.577 1.00 95.94 118 VAL A CA 1
ATOM 868 C C . VAL A 1 118 ? 0.181 -3.218 -0.486 1.00 95.94 118 VAL A C 1
ATOM 870 O O . VAL A 1 118 ? -0.219 -3.902 0.457 1.00 95.94 118 VAL A O 1
ATOM 873 N N . ALA A 1 119 ? 1.021 -3.698 -1.409 1.00 94.75 119 ALA A N 1
ATOM 874 C CA . ALA A 1 119 ? 1.565 -5.054 -1.369 1.00 94.75 119 ALA A CA 1
ATOM 875 C C . ALA A 1 119 ? 2.354 -5.308 -0.075 1.00 94.75 119 ALA A C 1
ATOM 877 O O . ALA A 1 119 ? 2.054 -6.248 0.665 1.00 94.75 119 ALA A O 1
ATOM 878 N N . HIS A 1 120 ? 3.315 -4.438 0.245 1.00 96.44 120 HIS A N 1
ATOM 879 C CA . HIS A 1 120 ? 4.115 -4.569 1.466 1.00 96.44 120 HIS A CA 1
ATOM 880 C C . HIS A 1 120 ? 3.275 -4.429 2.732 1.00 96.44 120 HIS A C 1
ATOM 882 O O . HIS A 1 120 ? 3.457 -5.209 3.663 1.00 96.44 120 HIS A O 1
ATOM 888 N N . ALA A 1 121 ? 2.307 -3.511 2.755 1.00 95.94 121 ALA A N 1
ATOM 889 C CA . ALA A 1 121 ? 1.392 -3.378 3.883 1.00 95.94 121 ALA A CA 1
ATOM 890 C C . ALA A 1 121 ? 0.592 -4.667 4.124 1.00 95.94 121 ALA A C 1
ATOM 892 O O . ALA A 1 121 ? 0.465 -5.105 5.267 1.00 95.94 121 ALA A O 1
ATOM 893 N N . ALA A 1 122 ? 0.101 -5.311 3.060 1.00 94.12 122 ALA A N 1
ATOM 894 C CA . ALA A 1 122 ? -0.605 -6.587 3.155 1.00 94.12 122 ALA A CA 1
ATOM 895 C C . ALA A 1 122 ? 0.284 -7.671 3.777 1.00 94.12 122 ALA A C 1
ATOM 897 O O . ALA A 1 122 ? -0.112 -8.330 4.737 1.00 94.12 122 ALA A O 1
ATOM 898 N N . ARG A 1 123 ? 1.521 -7.801 3.289 1.00 93.31 123 ARG A N 1
ATOM 899 C CA . ARG A 1 123 ? 2.476 -8.789 3.798 1.00 93.31 123 ARG A CA 1
ATOM 900 C C . ARG A 1 123 ? 2.859 -8.547 5.255 1.00 93.31 123 ARG A C 1
ATOM 902 O O . ARG A 1 123 ? 2.849 -9.483 6.047 1.00 93.31 123 ARG A O 1
ATOM 909 N N . ASN A 1 124 ? 3.163 -7.308 5.620 1.00 94.06 124 ASN A N 1
ATOM 910 C CA . ASN A 1 124 ? 3.609 -6.965 6.969 1.00 94.06 124 ASN A CA 1
ATOM 911 C C . ASN A 1 124 ? 2.494 -7.123 8.014 1.00 94.06 124 ASN A C 1
ATOM 913 O O . ASN A 1 124 ? 2.756 -7.499 9.154 1.00 94.06 124 ASN A O 1
ATOM 917 N N . THR A 1 125 ? 1.242 -6.876 7.621 1.00 93.38 125 THR A N 1
ATOM 918 C CA . THR A 1 125 ? 0.063 -7.072 8.485 1.00 93.38 125 THR A CA 1
ATOM 919 C C . THR A 1 125 ? -0.504 -8.487 8.433 1.00 93.38 125 THR A C 1
ATOM 921 O O . THR A 1 125 ? -1.410 -8.806 9.205 1.00 93.38 125 THR A O 1
ATOM 924 N N . ASN A 1 126 ? 0.031 -9.338 7.551 1.00 92.50 126 ASN A N 1
ATOM 925 C CA . ASN A 1 126 ? -0.508 -10.653 7.220 1.00 92.50 126 ASN A CA 1
ATOM 926 C C . ASN A 1 126 ? -1.989 -10.596 6.788 1.00 92.50 126 ASN A C 1
ATOM 928 O O . ASN A 1 126 ? -2.792 -11.463 7.136 1.00 92.50 126 ASN A O 1
ATOM 932 N N . LEU A 1 127 ? -2.358 -9.541 6.058 1.00 90.75 127 LEU A N 1
ATOM 933 C CA . LEU A 1 127 ? -3.681 -9.353 5.473 1.00 90.75 127 LEU A CA 1
ATOM 934 C C . LEU A 1 127 ? -3.692 -9.813 4.009 1.00 90.75 127 LEU A C 1
ATOM 936 O O . LEU A 1 127 ? -2.690 -9.679 3.302 1.00 90.75 127 LEU A O 1
ATOM 940 N N . PRO A 1 128 ? -4.829 -10.308 3.490 1.00 91.50 128 PRO A N 1
ATOM 941 C CA . PRO A 1 128 ? -4.948 -10.573 2.065 1.00 91.50 128 PRO A CA 1
ATOM 942 C C . PRO A 1 128 ? -4.801 -9.272 1.265 1.00 91.50 128 PRO A C 1
ATOM 944 O O . PRO A 1 128 ? -5.560 -8.324 1.472 1.00 91.50 128 PRO A O 1
ATOM 947 N N . PHE A 1 129 ? -3.874 -9.239 0.302 1.00 93.00 129 PHE A N 1
ATOM 948 C CA . PHE A 1 129 ? -3.650 -8.065 -0.552 1.00 93.00 129 PHE A CA 1
ATOM 949 C C . PHE A 1 129 ? -4.940 -7.545 -1.201 1.00 93.00 129 PHE A C 1
ATOM 951 O O . PHE A 1 129 ? -5.195 -6.343 -1.199 1.00 93.00 129 PHE A O 1
ATOM 958 N N . MET A 1 130 ? -5.793 -8.453 -1.685 1.00 91.81 130 MET A N 1
ATOM 959 C CA . MET A 1 130 ? -7.064 -8.099 -2.323 1.00 91.81 130 MET A CA 1
ATOM 960 C C . MET A 1 130 ? -8.017 -7.338 -1.390 1.00 91.81 130 MET A C 1
ATOM 962 O O . MET A 1 130 ? -8.763 -6.486 -1.864 1.00 91.81 130 MET A O 1
ATOM 966 N N . VAL A 1 131 ? -7.966 -7.586 -0.075 1.00 93.19 131 VAL A N 1
ATOM 967 C CA . VAL A 1 131 ? -8.779 -6.852 0.911 1.00 93.19 131 VAL A CA 1
ATOM 968 C C . VAL A 1 131 ? -8.309 -5.404 1.009 1.00 93.19 131 VAL A C 1
ATOM 970 O O . VAL A 1 131 ? -9.129 -4.489 0.948 1.00 93.19 131 VAL A O 1
ATOM 973 N N . LEU A 1 132 ? -6.995 -5.178 1.115 1.00 94.88 132 LEU A N 1
ATOM 974 C CA . LEU A 1 132 ? -6.452 -3.819 1.154 1.00 94.88 132 LEU A CA 1
ATOM 975 C C . LEU A 1 132 ? -6.657 -3.094 -0.180 1.00 94.88 132 LEU A C 1
ATOM 977 O O . LEU A 1 132 ? -7.056 -1.932 -0.174 1.00 94.88 132 LEU A O 1
ATOM 981 N N . LYS A 1 133 ? -6.471 -3.785 -1.313 1.00 94.12 133 LYS A N 1
ATOM 982 C CA . LYS A 1 133 ? -6.759 -3.242 -2.647 1.00 94.12 133 LYS A CA 1
ATOM 983 C C . LYS A 1 133 ? -8.204 -2.749 -2.742 1.00 94.12 133 LYS A C 1
ATOM 985 O O . LYS A 1 133 ? -8.425 -1.615 -3.152 1.00 94.12 133 LYS A O 1
ATOM 990 N N . HIS A 1 134 ? -9.174 -3.578 -2.353 1.00 94.88 134 HIS A N 1
ATOM 991 C CA . HIS A 1 134 ? -10.589 -3.214 -2.414 1.00 94.88 134 HIS A CA 1
ATOM 992 C C . HIS A 1 134 ? -10.900 -1.984 -1.552 1.00 94.88 134 HIS A C 1
ATOM 994 O O . HIS A 1 134 ? -11.489 -1.022 -2.039 1.00 94.88 134 HIS A O 1
ATOM 1000 N N . ARG A 1 135 ? -10.424 -1.952 -0.303 1.00 95.38 135 ARG A N 1
ATOM 1001 C CA . ARG A 1 135 ? -10.662 -0.814 0.598 1.00 95.38 135 ARG A CA 1
ATOM 1002 C C . ARG A 1 135 ? -10.034 0.484 0.093 1.00 95.38 135 ARG A C 1
ATOM 1004 O O . ARG A 1 135 ? -10.631 1.548 0.226 1.00 95.38 135 ARG A O 1
ATOM 1011 N N . VAL A 1 136 ? -8.837 0.414 -0.483 1.00 96.19 136 VAL A N 1
ATOM 1012 C CA . VAL A 1 136 ? -8.138 1.607 -0.977 1.00 96.19 136 VAL A CA 1
ATOM 1013 C C . VAL A 1 136 ? -8.736 2.103 -2.293 1.00 96.19 136 VAL A C 1
ATOM 1015 O O . VAL A 1 136 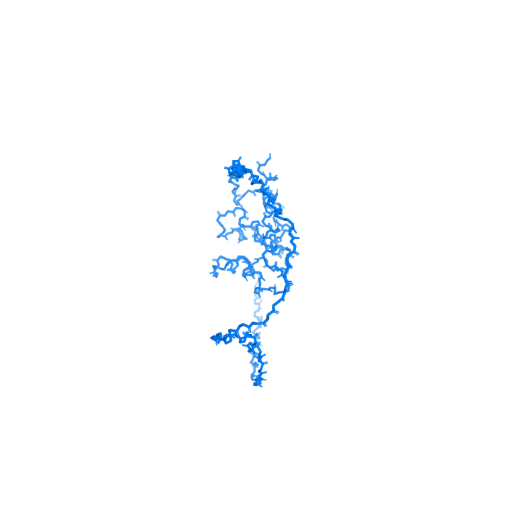? -9.011 3.292 -2.424 1.00 96.19 136 VAL A O 1
ATOM 1018 N N . LEU A 1 137 ? -8.967 1.209 -3.258 1.00 95.88 137 LEU A N 1
ATOM 1019 C CA . LEU A 1 137 ? -9.371 1.599 -4.612 1.00 95.88 137 LEU A CA 1
ATOM 1020 C C . LEU A 1 137 ? -10.887 1.676 -4.799 1.00 95.88 137 LEU A C 1
ATOM 1022 O O . LEU A 1 137 ? -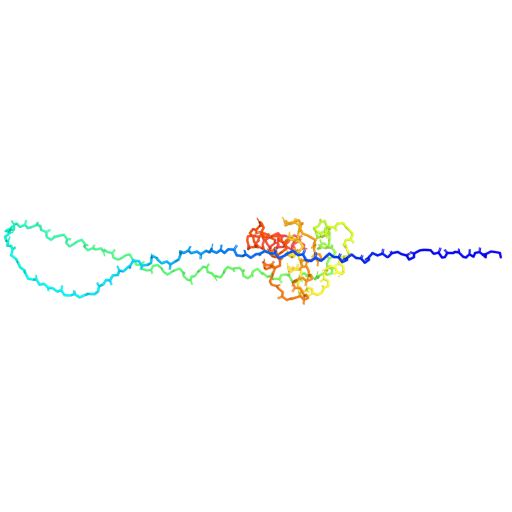11.366 2.577 -5.479 1.00 95.88 137 LEU A O 1
ATOM 1026 N N . SER A 1 138 ? -11.645 0.740 -4.227 1.00 95.38 138 SER A N 1
ATOM 1027 C CA . SER A 1 138 ? -13.102 0.680 -4.394 1.00 95.38 138 SER A CA 1
ATOM 1028 C C . SER A 1 138 ? -13.834 1.504 -3.338 1.00 95.38 138 SER A C 1
ATOM 1030 O O . SER A 1 138 ? -14.763 2.230 -3.671 1.00 95.38 138 SER A O 1
ATOM 1032 N N . GLU A 1 139 ? -13.410 1.424 -2.075 1.00 95.25 139 GLU A N 1
ATOM 1033 C CA . GLU A 1 139 ? -14.041 2.181 -0.979 1.00 95.25 139 GLU A CA 1
ATOM 1034 C C . GLU A 1 139 ? -13.411 3.571 -0.766 1.00 95.25 139 GLU A C 1
ATOM 1036 O O . GLU A 1 139 ? -13.909 4.359 0.036 1.00 95.25 139 GLU A O 1
ATOM 1041 N N . GLY A 1 140 ? -12.306 3.883 -1.454 1.00 95.06 140 GLY A N 1
ATOM 1042 C CA . GLY A 1 140 ? -11.621 5.177 -1.351 1.00 95.06 140 GLY A CA 1
ATOM 1043 C C . GLY A 1 140 ? -10.991 5.449 0.019 1.00 95.06 140 GLY A C 1
ATOM 1044 O O . GLY A 1 140 ? -10.745 6.606 0.371 1.00 95.06 140 GLY A O 1
ATOM 1045 N N . ARG A 1 141 ? -10.743 4.411 0.827 1.00 96.06 141 ARG A N 1
ATOM 1046 C CA . ARG A 1 141 ? -10.152 4.567 2.159 1.00 96.06 141 ARG A CA 1
ATOM 1047 C C . ARG A 1 141 ? -8.657 4.827 2.066 1.00 96.06 141 ARG A C 1
ATOM 1049 O O . ARG A 1 141 ? -7.954 4.331 1.189 1.00 96.06 141 ARG A O 1
ATOM 1056 N N . THR A 1 142 ? -8.135 5.547 3.053 1.00 97.12 142 THR A N 1
ATOM 1057 C CA . THR A 1 142 ? -6.684 5.620 3.235 1.00 97.12 142 THR A CA 1
ATOM 1058 C C . THR A 1 142 ? -6.145 4.239 3.609 1.00 97.12 142 THR A C 1
ATOM 1060 O O . THR A 1 142 ? -6.812 3.467 4.302 1.00 97.12 142 THR A O 1
ATOM 1063 N N . LEU A 1 143 ? -4.909 3.935 3.204 1.00 96.75 143 LEU A N 1
ATOM 1064 C CA . LEU A 1 143 ? -4.269 2.662 3.547 1.00 96.75 143 LEU A CA 1
ATOM 1065 C C . LEU A 1 143 ? -4.197 2.442 5.068 1.00 96.75 143 LEU A C 1
ATOM 1067 O O . LEU A 1 143 ? -4.424 1.333 5.539 1.00 96.75 143 LEU A O 1
ATOM 1071 N N . ALA A 1 144 ? -3.958 3.505 5.843 1.00 97.38 144 ALA A N 1
ATOM 1072 C CA . ALA A 1 144 ? -3.956 3.430 7.302 1.00 97.38 144 ALA A CA 1
ATOM 1073 C C . ALA A 1 144 ? -5.332 3.020 7.860 1.00 97.38 144 ALA A C 1
ATOM 1075 O O . ALA A 1 144 ? -5.403 2.136 8.708 1.00 97.38 144 ALA A O 1
ATOM 1076 N N . ASN A 1 145 ? -6.425 3.602 7.356 1.00 97.69 145 ASN A N 1
ATOM 1077 C CA . ASN A 1 145 ? -7.773 3.225 7.789 1.00 97.69 145 ASN A CA 1
ATOM 1078 C C . ASN A 1 145 ? -8.109 1.787 7.372 1.00 97.69 145 ASN A C 1
ATOM 1080 O O . ASN A 1 145 ? -8.667 1.035 8.163 1.00 97.69 145 ASN A O 1
ATOM 1084 N N . ALA A 1 146 ? -7.720 1.385 6.159 1.00 97.25 146 ALA A N 1
ATOM 1085 C CA . ALA A 1 146 ? -7.918 0.020 5.683 1.00 97.25 146 ALA A CA 1
ATOM 1086 C C . ALA A 1 146 ? -7.204 -1.014 6.574 1.00 97.25 146 ALA A C 1
ATOM 1088 O O . ALA A 1 146 ? -7.785 -2.051 6.889 1.00 97.25 146 ALA A O 1
ATOM 1089 N N . ILE A 1 147 ? -5.975 -0.714 7.013 1.00 97.12 147 ILE A N 1
ATOM 1090 C CA . ILE A 1 147 ? -5.224 -1.551 7.960 1.00 97.12 147 ILE A CA 1
ATOM 1091 C C . ILE A 1 147 ? -5.903 -1.562 9.330 1.00 97.12 147 ILE A C 1
ATOM 1093 O O . ILE A 1 147 ? -6.143 -2.641 9.859 1.00 97.12 147 ILE A O 1
ATOM 1097 N N . GLN A 1 148 ? -6.249 -0.394 9.881 1.00 97.50 148 GLN A N 1
ATOM 1098 C CA . GLN A 1 148 ? -6.857 -0.276 11.212 1.00 97.50 148 GLN A CA 1
ATOM 1099 C C . GLN A 1 148 ? -8.151 -1.087 11.336 1.00 97.50 148 GLN A C 1
ATOM 1101 O O . GLN A 1 148 ? -8.411 -1.692 12.371 1.00 97.50 148 GLN A O 1
ATOM 1106 N N . GLU A 1 149 ? -8.968 -1.096 10.285 1.00 95.50 149 GLU A N 1
ATOM 1107 C CA . GLU A 1 149 ? -10.234 -1.828 10.274 1.00 95.50 149 GLU A CA 1
ATOM 1108 C C . GLU A 1 149 ? -10.058 -3.330 10.063 1.00 95.50 149 GLU A C 1
ATOM 1110 O O . GLU A 1 149 ? -10.824 -4.121 10.605 1.00 95.50 149 GLU A O 1
ATOM 1115 N N . ALA A 1 150 ? -9.079 -3.734 9.254 1.00 93.38 150 ALA A N 1
ATOM 1116 C CA . ALA A 1 150 ? -8.821 -5.144 8.991 1.00 93.38 150 ALA A CA 1
ATOM 1117 C C . ALA A 1 150 ? -8.017 -5.812 10.119 1.00 93.38 150 ALA A C 1
ATOM 1119 O O . ALA A 1 150 ? -8.155 -7.014 10.346 1.00 93.38 150 ALA A O 1
ATOM 1120 N N . LYS A 1 151 ? -7.172 -5.048 10.815 1.00 94.44 151 LYS A N 1
ATOM 1121 C CA . LYS A 1 151 ? -6.322 -5.519 11.906 1.00 94.44 151 LYS A CA 1
ATOM 1122 C C . LYS A 1 151 ? -6.127 -4.405 12.947 1.00 94.44 151 LYS A C 1
ATOM 1124 O O . LYS A 1 151 ? -5.172 -3.640 12.844 1.00 94.44 151 LYS A O 1
ATOM 1129 N N . PRO A 1 152 ? -6.995 -4.320 13.967 1.00 94.56 152 PRO A N 1
ATOM 1130 C CA . PRO A 1 152 ? -6.928 -3.245 14.954 1.00 94.56 152 PRO A CA 1
ATOM 1131 C C . PRO A 1 152 ? -5.737 -3.351 15.921 1.00 94.56 152 PRO A C 1
ATOM 1133 O O . PRO A 1 152 ? -5.396 -2.359 16.557 1.00 94.56 152 PRO A O 1
ATOM 1136 N N . ASP A 1 153 ? -5.091 -4.520 16.005 1.00 94.88 153 ASP A N 1
ATOM 1137 C CA . ASP A 1 153 ? -3.982 -4.796 16.936 1.00 94.88 153 ASP A CA 1
ATOM 1138 C C . ASP A 1 153 ? -2.624 -4.221 16.494 1.00 94.88 153 ASP A C 1
ATOM 1140 O O . ASP A 1 153 ? -1.640 -4.315 17.228 1.00 94.88 153 ASP A O 1
ATOM 1144 N N . VAL A 1 154 ? -2.524 -3.683 15.274 1.00 95.38 154 VAL A N 1
ATOM 1145 C CA . VAL A 1 154 ? -1.278 -3.113 14.735 1.00 95.38 154 VAL A CA 1
ATOM 1146 C C . VAL A 1 154 ? -1.384 -1.600 14.626 1.00 95.38 154 VAL A C 1
ATOM 1148 O O . VAL A 1 154 ? -2.462 -1.070 14.385 1.00 95.38 154 VAL A O 1
ATOM 1151 N N . ASP A 1 155 ? -0.256 -0.894 14.743 1.00 97.31 155 ASP A N 1
ATOM 1152 C CA . ASP A 1 155 ? -0.214 0.541 14.446 1.00 97.31 155 ASP A CA 1
ATOM 1153 C C . ASP A 1 155 ? -0.292 0.759 12.922 1.00 97.31 155 ASP A C 1
ATOM 1155 O O . ASP A 1 155 ? 0.685 0.485 12.207 1.00 97.31 155 ASP A O 1
ATOM 1159 N N . PRO A 1 156 ? -1.417 1.284 12.398 1.00 96.94 156 PRO A N 1
ATOM 1160 C CA . PRO A 1 156 ? -1.607 1.438 10.964 1.00 96.94 156 PRO A CA 1
ATOM 1161 C C . PRO A 1 156 ? -0.654 2.472 10.360 1.00 96.94 156 PRO A C 1
ATOM 1163 O O . PRO A 1 156 ? -0.239 2.333 9.212 1.00 96.94 156 PRO A O 1
ATOM 1166 N N . LYS A 1 157 ? -0.289 3.523 11.104 1.00 97.38 157 LYS A N 1
ATOM 1167 C CA . LYS A 1 157 ? 0.568 4.597 10.587 1.00 97.38 157 LYS A CA 1
ATOM 1168 C C . LYS A 1 157 ? 2.006 4.121 10.486 1.00 97.38 157 LYS A C 1
ATOM 1170 O O . LYS A 1 157 ? 2.642 4.343 9.455 1.00 97.38 157 LYS A O 1
ATOM 1175 N N . ALA A 1 158 ? 2.498 3.450 11.527 1.00 97.44 158 ALA A N 1
ATOM 1176 C CA . ALA A 1 158 ? 3.823 2.842 11.499 1.00 97.44 158 ALA A CA 1
ATOM 1177 C C . ALA A 1 158 ? 3.938 1.844 10.342 1.00 97.44 158 ALA A C 1
ATOM 1179 O O . ALA A 1 158 ? 4.946 1.825 9.635 1.00 97.44 158 ALA A O 1
ATOM 1180 N N . GLU A 1 159 ? 2.883 1.069 10.100 1.00 97.31 159 GLU A N 1
ATOM 1181 C CA . GLU A 1 159 ? 2.888 0.085 9.032 1.00 97.31 159 GLU A CA 1
ATOM 1182 C C . GLU A 1 159 ? 2.904 0.706 7.635 1.00 97.31 159 GLU A C 1
ATOM 1184 O O . GLU A 1 159 ? 3.723 0.329 6.802 1.00 97.31 159 GLU A O 1
ATOM 1189 N N . VAL A 1 160 ? 2.096 1.739 7.390 1.00 97.81 160 VAL A N 1
ATOM 1190 C CA . VAL A 1 160 ? 2.150 2.483 6.121 1.00 97.81 160 VAL A CA 1
ATOM 1191 C C . VAL A 1 160 ? 3.548 3.049 5.865 1.00 97.81 160 VAL A C 1
ATOM 1193 O O . VAL A 1 160 ? 4.042 2.989 4.738 1.00 97.81 160 VAL A O 1
ATOM 1196 N N . VAL A 1 161 ? 4.211 3.584 6.895 1.00 97.81 161 VAL A N 1
ATOM 1197 C CA . VAL A 1 161 ? 5.576 4.116 6.768 1.00 97.81 161 VAL A CA 1
ATOM 1198 C C . VAL A 1 161 ? 6.569 3.009 6.411 1.00 97.81 161 VAL A C 1
ATOM 1200 O O . VAL A 1 161 ? 7.362 3.190 5.483 1.00 97.81 161 VAL A O 1
ATOM 1203 N N . ARG A 1 162 ? 6.510 1.858 7.094 1.00 97.06 162 ARG A N 1
ATOM 1204 C CA . ARG A 1 162 ? 7.361 0.696 6.792 1.00 97.06 162 ARG A CA 1
ATOM 1205 C C . ARG A 1 162 ? 7.137 0.185 5.373 1.00 97.06 162 ARG A C 1
ATOM 1207 O O . ARG A 1 162 ? 8.099 0.015 4.626 1.00 97.06 162 ARG A O 1
ATOM 1214 N N . ALA A 1 163 ? 5.879 0.004 4.983 1.00 96.75 163 ALA A N 1
ATOM 1215 C CA . ALA A 1 163 ? 5.508 -0.475 3.662 1.00 96.75 163 ALA A CA 1
ATOM 1216 C C . ALA A 1 163 ? 5.974 0.472 2.548 1.00 96.75 163 ALA A C 1
ATOM 1218 O O . ALA A 1 163 ? 6.523 0.029 1.541 1.00 96.75 163 ALA A O 1
ATOM 1219 N N . ARG A 1 164 ? 5.838 1.787 2.753 1.00 96.81 164 ARG A N 1
ATOM 1220 C CA . ARG A 1 164 ? 6.299 2.795 1.793 1.00 96.81 164 ARG A CA 1
ATOM 1221 C C . ARG A 1 164 ? 7.821 2.817 1.662 1.00 96.81 164 ARG A C 1
ATOM 1223 O O . ARG A 1 164 ? 8.340 3.004 0.564 1.00 96.81 164 ARG A O 1
ATOM 1230 N N . ALA A 1 165 ? 8.544 2.645 2.767 1.00 96.62 165 ALA A N 1
ATOM 1231 C CA . ALA A 1 165 ? 10.000 2.556 2.739 1.00 96.62 165 ALA A CA 1
ATOM 1232 C C . ALA A 1 165 ? 10.469 1.328 1.940 1.00 96.62 165 ALA A C 1
ATOM 1234 O O . ALA A 1 165 ? 11.340 1.462 1.082 1.00 96.62 165 ALA A O 1
ATOM 1235 N N . ALA A 1 166 ? 9.844 0.167 2.161 1.00 94.75 166 ALA A N 1
ATOM 1236 C CA . ALA A 1 166 ? 10.128 -1.053 1.406 1.00 94.75 166 ALA A CA 1
ATOM 1237 C C . ALA A 1 166 ? 9.807 -0.895 -0.090 1.00 94.75 166 ALA A C 1
ATOM 1239 O O . ALA A 1 166 ? 10.646 -1.196 -0.934 1.00 94.75 166 ALA A O 1
ATOM 1240 N N . ALA A 1 167 ? 8.647 -0.320 -0.421 1.00 94.94 167 ALA A N 1
ATOM 1241 C CA . ALA A 1 167 ? 8.258 -0.029 -1.799 1.00 94.94 167 ALA A CA 1
ATOM 1242 C C . ALA A 1 167 ? 9.290 0.847 -2.524 1.00 94.94 167 ALA A C 1
ATOM 1244 O O . ALA A 1 167 ? 9.693 0.544 -3.644 1.00 94.94 167 ALA A O 1
ATOM 1245 N N . LYS A 1 168 ? 9.766 1.918 -1.878 1.00 93.81 168 LYS A N 1
ATOM 1246 C CA . LYS A 1 168 ? 10.801 2.788 -2.455 1.00 93.81 168 LYS A CA 1
ATOM 1247 C C . LYS A 1 168 ? 12.130 2.070 -2.660 1.00 93.81 168 LYS A C 1
ATOM 1249 O O . LYS A 1 168 ? 12.789 2.327 -3.662 1.00 93.81 168 LYS A O 1
ATOM 1254 N N . ALA A 1 169 ? 12.519 1.196 -1.734 1.00 93.19 169 ALA A N 1
ATOM 1255 C CA . ALA A 1 169 ? 13.738 0.406 -1.867 1.00 93.19 169 ALA A CA 1
ATOM 1256 C C . ALA A 1 169 ? 13.657 -0.555 -3.064 1.00 93.19 169 ALA A C 1
ATOM 1258 O O . ALA A 1 169 ? 14.596 -0.617 -3.856 1.00 93.19 169 ALA A O 1
ATOM 1259 N N . ASP A 1 170 ? 12.521 -1.235 -3.246 1.00 90.81 170 ASP A N 1
ATOM 1260 C CA . ASP A 1 170 ? 12.308 -2.120 -4.395 1.00 90.81 170 ASP A CA 1
ATOM 1261 C C . ASP A 1 170 ? 12.313 -1.347 -5.716 1.00 90.81 170 ASP A C 1
ATOM 1263 O O . ASP A 1 170 ? 12.954 -1.768 -6.675 1.00 90.81 170 ASP A O 1
ATOM 1267 N N . LEU A 1 171 ? 11.660 -0.184 -5.764 1.00 91.19 171 LEU A N 1
ATOM 1268 C CA . LEU A 1 171 ? 11.640 0.665 -6.956 1.00 91.19 171 LEU A CA 1
ATOM 1269 C C . LEU A 1 171 ? 13.023 1.220 -7.302 1.00 91.19 171 LEU A C 1
ATOM 1271 O O . LEU A 1 171 ? 13.408 1.209 -8.468 1.00 91.19 171 LEU A O 1
ATOM 1275 N N . ALA A 1 172 ? 13.799 1.650 -6.307 1.00 90.81 172 ALA A N 1
ATOM 1276 C CA . ALA A 1 172 ? 15.177 2.082 -6.525 1.00 90.81 172 ALA A CA 1
ATOM 1277 C C . ALA A 1 172 ? 16.050 0.942 -7.076 1.00 90.81 172 ALA A C 1
ATOM 1279 O O . ALA A 1 172 ? 16.872 1.180 -7.952 1.00 90.81 172 ALA A O 1
ATOM 1280 N N . ALA A 1 173 ? 15.836 -0.294 -6.612 1.00 88.38 173 ALA A N 1
ATOM 1281 C CA . ALA A 1 173 ? 16.539 -1.472 -7.118 1.00 88.38 173 ALA A CA 1
ATOM 1282 C C . ALA A 1 173 ? 16.098 -1.901 -8.532 1.00 88.38 173 ALA A C 1
ATOM 1284 O O . ALA A 1 173 ? 16.811 -2.657 -9.186 1.00 88.38 173 ALA A O 1
ATOM 1285 N N . VAL A 1 174 ? 14.918 -1.472 -8.988 1.00 88.12 174 VAL A N 1
ATOM 1286 C CA . VAL A 1 174 ? 14.412 -1.742 -10.343 1.00 88.12 174 VAL A CA 1
ATOM 1287 C C . VAL A 1 174 ? 14.875 -0.676 -11.339 1.00 88.12 174 VAL A C 1
ATOM 1289 O O . VAL A 1 174 ? 15.186 -1.018 -12.478 1.00 88.12 174 VAL A O 1
ATOM 1292 N N . GLY A 1 175 ? 14.892 0.595 -10.923 1.00 81.25 175 GLY A N 1
ATOM 1293 C CA . GLY A 1 175 ? 15.216 1.739 -11.781 1.00 81.25 175 GLY A CA 1
ATOM 1294 C C . GLY A 1 175 ? 16.689 2.168 -11.807 1.00 81.25 175 GLY A C 1
ATOM 1295 O O . GLY A 1 175 ? 17.016 3.065 -12.583 1.00 81.25 175 GLY A O 1
ATOM 1296 N N . GLY A 1 176 ? 17.542 1.589 -10.955 1.00 70.25 176 GLY A N 1
ATOM 1297 C CA . GLY A 1 176 ? 19.001 1.772 -10.962 1.00 70.25 176 GLY A CA 1
ATOM 1298 C C . GLY A 1 176 ? 19.710 0.658 -11.715 1.00 70.25 176 GLY A C 1
ATOM 1299 O O . GLY A 1 176 ? 20.687 0.980 -12.422 1.00 70.25 176 GLY A O 1
#